Protein AF-A0A1N7FBU9-F1 (afdb_monomer_lite)

Organism: NCBI:txid308853

Radius of gyration: 29.28 Å; chains: 1; bounding box: 88×28×64 Å

Secondary structure (DSSP, 8-state):
-------------------HHHHHHHHHHHHHHHHHHHHHHHHHHHHHHHHHHHHHHHHHH--SHHHHHHHHHHHHHHHHHHHHHTT-S-----

pLDDT: mean 85.02, std 16.38, range [42.44, 98.0]

Foldseek 3Di:
DDPDDDDPPDPPDPPPPPPVVVVCVVVVVVVVVVVVLVVVLVVLLVQLVVLLVVLVVLCVPDPDPVSPVSSVVSNVVSVVSNCVSVVVDDPPPD

Sequence (94 aa):
MTDSDPEPKTDGGATVGFDQDELYTTVRTAVKDALLDILGTVSLLGFALLFVAVGAQALFTTSSTTGTVLGGGAIALGFVIAATALELLPSVSG

Structure (mmCIF, N/CA/C/O backbone):
data_AF-A0A1N7FBU9-F1
#
_entry.id   AF-A0A1N7FBU9-F1
#
loop_
_atom_site.group_PDB
_atom_site.id
_atom_site.type_symbol
_atom_site.label_atom_id
_atom_site.label_alt_id
_atom_site.label_comp_id
_atom_site.label_asym_id
_atom_site.label_entity_id
_atom_site.label_seq_id
_atom_site.pdbx_PDB_ins_code
_atom_site.Cartn_x
_atom_site.Cartn_y
_atom_site.Cartn_z
_atom_site.occupancy
_atom_site.B_iso_or_equiv
_atom_site.auth_seq_id
_atom_site.auth_comp_id
_atom_site.auth_asym_id
_atom_site.auth_atom_id
_atom_site.pdbx_PDB_model_num
ATOM 1 N N . MET A 1 1 ? -67.051 0.574 44.159 1.00 42.47 1 MET A N 1
ATOM 2 C CA . MET A 1 1 ? -66.110 -0.063 43.222 1.00 42.47 1 MET A CA 1
ATOM 3 C C . MET A 1 1 ? -64.988 0.924 42.987 1.00 42.47 1 MET A C 1
ATOM 5 O O . MET A 1 1 ? -65.260 2.019 42.519 1.00 42.47 1 MET A O 1
ATOM 9 N N . THR A 1 2 ? -63.790 0.590 43.447 1.00 47.88 2 THR A N 1
ATOM 10 C CA . THR A 1 2 ? -62.567 1.382 43.292 1.00 47.88 2 THR A CA 1
ATOM 11 C C . THR A 1 2 ? -61.836 0.823 42.078 1.00 47.88 2 THR A C 1
ATOM 13 O O . THR A 1 2 ? -61.314 -0.286 42.155 1.00 47.88 2 THR A O 1
ATOM 16 N N . ASP A 1 3 ? -61.852 1.545 40.959 1.00 52.00 3 ASP A N 1
ATOM 17 C CA . ASP A 1 3 ? -60.971 1.259 39.827 1.00 52.00 3 ASP A CA 1
ATOM 18 C C . ASP A 1 3 ? -59.585 1.808 40.171 1.00 52.00 3 ASP A C 1
ATOM 20 O O . ASP A 1 3 ? -59.352 3.016 40.191 1.00 52.00 3 ASP A O 1
ATOM 24 N N . SER A 1 4 ? -58.683 0.905 40.549 1.00 58.59 4 SER A N 1
ATOM 25 C CA . SER A 1 4 ? -57.258 1.193 40.669 1.00 58.59 4 SER A CA 1
ATOM 26 C C . SER A 1 4 ? -56.637 1.047 39.285 1.00 58.59 4 SER A C 1
ATOM 28 O O . SER A 1 4 ? -56.347 -0.067 38.852 1.00 58.59 4 SER A O 1
ATOM 30 N N . ASP A 1 5 ? -56.455 2.169 38.591 1.00 64.25 5 ASP A N 1
ATOM 31 C CA . ASP A 1 5 ? -55.588 2.231 37.415 1.00 64.25 5 ASP A CA 1
ATOM 32 C C . ASP A 1 5 ? -54.167 1.784 37.817 1.00 64.25 5 ASP A C 1
ATOM 34 O O . ASP A 1 5 ? -53.650 2.253 38.840 1.00 64.25 5 ASP A O 1
ATOM 38 N N . PRO A 1 6 ? -53.517 0.868 37.078 1.00 61.25 6 PRO A N 1
ATOM 39 C CA . PRO A 1 6 ? -52.142 0.499 37.366 1.00 61.25 6 PRO A CA 1
ATOM 40 C C . PRO A 1 6 ? -51.225 1.679 37.032 1.00 61.25 6 PRO A C 1
ATOM 42 O O . PRO A 1 6 ? -51.045 2.032 35.866 1.00 61.25 6 PRO A O 1
ATOM 45 N N . GLU A 1 7 ? -50.626 2.281 38.063 1.00 64.25 7 GLU A N 1
ATOM 46 C CA . GLU A 1 7 ? -49.575 3.284 37.899 1.00 64.25 7 GLU A CA 1
ATOM 47 C C . GLU A 1 7 ? -48.468 2.741 36.974 1.00 64.25 7 GLU A C 1
ATOM 49 O O . GLU A 1 7 ? -48.027 1.593 37.139 1.00 64.25 7 GLU A O 1
ATOM 54 N N . PRO A 1 8 ? -47.991 3.532 35.996 1.00 59.50 8 PRO A N 1
ATOM 55 C CA . PRO A 1 8 ? -46.893 3.115 35.145 1.00 59.50 8 PRO A CA 1
ATOM 56 C C . PRO A 1 8 ? -45.652 2.954 36.024 1.00 59.50 8 PRO A C 1
ATOM 58 O O . PRO A 1 8 ? -45.138 3.924 36.580 1.00 59.50 8 PRO A O 1
ATOM 61 N N . LYS A 1 9 ? -45.167 1.715 36.160 1.00 60.25 9 LYS A N 1
ATOM 62 C CA . LYS A 1 9 ? -43.868 1.430 36.776 1.00 60.25 9 LYS A CA 1
ATOM 63 C C . LYS A 1 9 ? -42.792 2.145 35.968 1.00 60.25 9 LYS A C 1
ATOM 65 O O . LYS A 1 9 ? -42.403 1.678 34.901 1.00 60.25 9 LYS A O 1
ATOM 70 N N . THR A 1 10 ? -42.323 3.271 36.482 1.00 63.44 10 THR A N 1
ATOM 71 C CA . THR A 1 10 ? -41.051 3.849 36.072 1.00 63.44 10 THR A CA 1
ATOM 72 C C . THR A 1 10 ? -39.956 2.927 36.609 1.00 63.44 10 THR A C 1
ATOM 74 O O . THR A 1 10 ? -39.970 2.525 37.773 1.00 63.44 10 THR A O 1
ATOM 77 N N . ASP A 1 11 ? -39.049 2.503 35.736 1.00 64.19 11 ASP A N 1
ATOM 78 C CA . ASP A 1 11 ? -38.015 1.480 35.940 1.00 64.19 11 ASP A CA 1
ATOM 79 C C . ASP A 1 11 ? -36.844 1.951 36.815 1.00 64.19 11 ASP A C 1
ATOM 81 O O . ASP A 1 11 ? -35.702 1.539 36.633 1.00 64.19 11 ASP A O 1
ATOM 85 N N . GLY A 1 12 ? -37.139 2.782 37.816 1.00 51.66 12 GLY A N 1
ATOM 86 C CA . GLY A 1 12 ? -36.200 3.090 38.880 1.00 51.66 12 GLY A CA 1
ATOM 87 C C . GLY A 1 12 ? -34.907 3.711 38.371 1.00 51.66 12 GLY A C 1
ATOM 88 O O . GLY A 1 12 ? -33.846 3.166 38.629 1.00 51.66 12 GLY A O 1
ATOM 89 N N . GLY A 1 13 ? -34.998 4.865 37.706 1.00 49.34 13 GLY A N 1
ATOM 90 C CA . GLY A 1 13 ? -34.033 5.957 37.864 1.00 49.34 13 GLY A CA 1
ATOM 91 C C . GLY A 1 13 ? -32.547 5.588 37.890 1.00 49.34 13 GLY A C 1
ATOM 92 O O . GLY A 1 13 ? -31.797 6.196 38.651 1.00 49.34 13 GLY A O 1
ATOM 93 N N . ALA A 1 14 ? -32.092 4.656 37.053 1.00 52.41 14 ALA A N 1
ATOM 94 C CA . ALA A 1 14 ? -30.709 4.676 36.625 1.00 52.41 14 ALA A CA 1
ATOM 95 C C . ALA A 1 14 ? -30.614 5.874 35.686 1.00 52.41 14 ALA A C 1
ATOM 97 O O . ALA A 1 14 ? -31.025 5.815 34.527 1.00 52.41 14 ALA A O 1
ATOM 98 N N . THR A 1 15 ? -30.124 7.003 36.195 1.00 52.84 15 THR A N 1
ATOM 99 C CA . THR A 1 15 ? -29.551 8.005 35.306 1.00 52.84 15 THR A CA 1
ATOM 100 C C . THR A 1 15 ? -28.604 7.231 34.403 1.00 52.84 15 THR A C 1
ATOM 102 O O . THR A 1 15 ? -27.635 6.660 34.905 1.00 52.84 15 THR A O 1
ATOM 105 N N . VAL A 1 16 ? -28.891 7.160 33.103 1.00 60.31 16 VAL A N 1
ATOM 106 C CA . VAL A 1 16 ? -27.925 6.717 32.094 1.00 60.31 16 VAL A CA 1
ATOM 107 C C . VAL A 1 16 ? -26.859 7.816 32.030 1.00 60.31 16 VAL A C 1
ATOM 109 O O . VAL A 1 16 ? -26.749 8.572 31.071 1.00 60.31 16 VAL A O 1
ATOM 112 N N . GLY A 1 17 ? -26.162 8.021 33.145 1.00 58.75 17 GLY A N 1
ATOM 113 C CA . GLY A 1 17 ? -24.974 8.827 33.234 1.00 58.75 17 GLY A CA 1
ATOM 114 C C . GLY A 1 17 ? -23.939 7.989 32.535 1.00 58.75 17 GLY A C 1
ATOM 115 O O . GLY A 1 17 ? -23.444 7.030 33.114 1.00 58.75 17 GLY A O 1
ATOM 116 N N . PHE A 1 18 ? -23.721 8.285 31.258 1.00 64.25 18 PHE A N 1
ATOM 117 C CA . PHE A 1 18 ? -22.617 7.711 30.518 1.00 64.25 18 PHE A CA 1
ATOM 118 C C . PHE A 1 18 ? -21.363 7.840 31.376 1.00 64.25 18 PHE A C 1
ATOM 120 O O . PHE A 1 18 ? -20.973 8.959 31.721 1.00 64.25 18 PHE A O 1
ATOM 127 N N . ASP A 1 19 ? -20.776 6.705 31.744 1.00 80.56 19 ASP A N 1
ATOM 128 C CA . ASP A 1 19 ? -19.485 6.695 32.402 1.00 80.56 19 ASP A CA 1
ATOM 129 C C . ASP A 1 19 ? -18.489 7.308 31.407 1.00 80.56 19 ASP A C 1
ATOM 131 O O . ASP A 1 19 ? -18.203 6.750 30.343 1.00 80.56 19 ASP A O 1
ATOM 135 N N . GLN A 1 20 ? -18.063 8.545 31.677 1.00 81.88 20 GLN A N 1
ATOM 136 C CA . GLN A 1 20 ? -17.205 9.282 30.752 1.00 81.88 20 GLN A CA 1
ATOM 137 C C . GLN A 1 20 ? -15.863 8.580 30.558 1.00 81.88 20 GLN A C 1
ATOM 139 O O . GLN A 1 20 ? -15.281 8.687 29.476 1.00 81.88 20 GLN A O 1
ATOM 144 N N . ASP A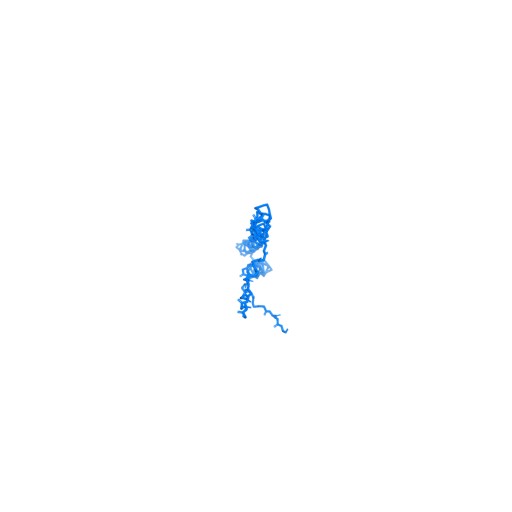 1 21 ? -15.410 7.827 31.560 1.00 84.94 21 ASP A N 1
ATOM 145 C CA . ASP A 1 21 ? -14.173 7.062 31.486 1.00 84.94 21 ASP A CA 1
ATOM 146 C C . ASP A 1 21 ? -14.345 5.858 30.545 1.00 84.94 21 ASP A C 1
ATOM 148 O O . ASP A 1 21 ? -13.455 5.558 29.738 1.00 84.94 21 ASP A O 1
ATOM 152 N N . GLU A 1 22 ? -15.523 5.225 30.557 1.00 87.69 22 GLU A N 1
ATOM 153 C CA . GLU A 1 22 ? -15.894 4.153 29.625 1.00 87.69 22 GLU A CA 1
ATOM 154 C C . GLU A 1 22 ? -16.010 4.670 28.179 1.00 87.69 22 GLU A C 1
ATOM 156 O O . GLU A 1 22 ? -15.446 4.079 27.247 1.00 87.69 22 GLU A O 1
ATOM 161 N N . LEU A 1 23 ? -16.663 5.823 27.977 1.00 88.81 23 LEU A N 1
ATOM 162 C CA . LEU A 1 23 ? -16.772 6.460 26.660 1.00 88.81 23 LEU A CA 1
ATOM 163 C C . LEU A 1 23 ? -15.406 6.878 26.107 1.00 88.81 23 LEU A C 1
ATOM 165 O O . LEU A 1 23 ? -15.097 6.598 24.945 1.00 88.81 23 LEU A O 1
ATOM 169 N N . TYR A 1 24 ? -14.573 7.526 26.924 1.00 90.94 24 TYR A N 1
ATOM 170 C CA . TYR A 1 24 ? -13.230 7.932 26.518 1.00 90.94 24 TYR A CA 1
ATOM 171 C C . TYR A 1 24 ? -12.385 6.722 26.122 1.00 90.94 24 TYR A C 1
ATOM 173 O O . TYR A 1 24 ? -11.729 6.741 25.080 1.00 90.94 24 TYR A O 1
ATOM 181 N N . THR A 1 25 ? -12.438 5.648 26.909 1.00 94.44 25 THR A N 1
ATOM 182 C CA . THR A 1 25 ? -11.694 4.414 26.633 1.00 94.44 25 THR A CA 1
ATOM 183 C C . THR A 1 25 ? -12.144 3.765 25.326 1.00 94.44 25 THR A C 1
ATOM 185 O O . THR A 1 25 ? -11.304 3.361 24.515 1.00 94.44 25 THR A O 1
ATOM 188 N N . THR A 1 26 ? -13.453 3.729 25.077 1.00 95.00 26 THR A N 1
ATOM 189 C CA . THR A 1 26 ? -14.032 3.183 23.843 1.00 95.00 26 THR A CA 1
ATOM 190 C C . THR A 1 26 ? -13.587 3.983 22.622 1.00 95.00 26 THR A C 1
ATOM 192 O O . THR A 1 26 ? -13.017 3.423 21.684 1.00 95.00 26 THR A O 1
ATOM 195 N N . VAL A 1 27 ? -13.760 5.309 22.655 1.00 95.44 27 VAL A N 1
ATOM 196 C CA . VAL A 1 27 ? -13.353 6.197 21.555 1.00 95.44 27 VAL A CA 1
ATOM 197 C C . VAL A 1 27 ? -11.845 6.129 21.338 1.00 95.44 27 VAL A C 1
ATOM 199 O O . VAL A 1 27 ? -11.387 5.996 20.206 1.00 95.44 27 VAL A O 1
ATOM 202 N N . ARG A 1 28 ? -11.049 6.165 22.411 1.00 95.69 28 ARG A N 1
ATOM 203 C CA . ARG A 1 28 ? -9.588 6.075 22.326 1.00 95.69 28 ARG A CA 1
ATOM 204 C C . ARG A 1 28 ? -9.137 4.769 21.684 1.00 95.69 28 ARG A C 1
ATOM 206 O O . ARG A 1 28 ? -8.186 4.788 20.904 1.00 95.69 28 ARG A O 1
ATOM 213 N N . THR A 1 29 ? -9.790 3.660 22.012 1.00 97.25 29 THR A N 1
ATOM 214 C CA . THR A 1 29 ? -9.475 2.347 21.441 1.00 97.25 29 THR A CA 1
ATOM 215 C C . THR A 1 29 ? -9.833 2.304 19.962 1.00 97.25 29 THR A C 1
ATOM 217 O O . THR A 1 29 ? -8.969 1.968 19.159 1.00 97.25 29 THR A O 1
ATOM 220 N N . ALA A 1 30 ? -11.037 2.748 19.592 1.00 97.00 30 ALA A N 1
ATOM 221 C CA . ALA A 1 30 ? -11.470 2.810 18.197 1.00 97.00 30 ALA A CA 1
ATOM 222 C C . ALA A 1 30 ? -10.560 3.709 17.341 1.00 97.00 30 ALA A C 1
ATOM 224 O O . ALA A 1 30 ? -10.149 3.330 16.249 1.00 97.00 30 ALA A O 1
ATOM 225 N N . VAL A 1 31 ? -10.175 4.881 17.856 1.00 97.88 31 VAL A N 1
ATOM 226 C CA . VAL A 1 31 ? -9.243 5.784 17.162 1.00 97.88 31 VAL A CA 1
ATOM 227 C C . VAL A 1 31 ? -7.858 5.157 17.037 1.00 97.88 31 VAL A C 1
ATOM 229 O O . VAL A 1 31 ? -7.225 5.275 15.993 1.00 97.88 31 VAL A O 1
ATOM 232 N N . LYS A 1 32 ? -7.360 4.495 18.087 1.00 97.69 32 LYS A N 1
ATOM 233 C CA . LYS A 1 32 ? -6.059 3.818 18.032 1.00 97.69 32 LYS A CA 1
ATOM 234 C C . LYS A 1 32 ? -6.064 2.701 16.989 1.00 97.69 32 LYS A C 1
ATOM 236 O O . LYS A 1 32 ? -5.079 2.571 16.273 1.00 97.69 32 LYS A O 1
ATOM 241 N N . ASP A 1 33 ? -7.147 1.941 16.905 1.00 97.00 33 ASP A N 1
ATOM 242 C CA . ASP A 1 33 ? -7.321 0.876 15.919 1.00 97.00 33 ASP A CA 1
ATOM 243 C C . ASP A 1 33 ? -7.328 1.436 14.489 1.00 97.00 33 ASP A C 1
ATOM 245 O O . ASP A 1 33 ? -6.496 1.053 13.669 1.00 97.00 33 ASP A O 1
ATOM 249 N N . ALA A 1 34 ? -8.132 2.474 14.238 1.00 96.69 34 ALA A N 1
ATOM 250 C CA . ALA A 1 34 ? -8.167 3.165 12.949 1.00 96.69 34 ALA A CA 1
ATOM 251 C C . ALA A 1 34 ? -6.805 3.765 12.548 1.00 96.69 34 ALA A C 1
ATOM 253 O O . ALA A 1 34 ? -6.412 3.724 11.384 1.00 96.69 34 ALA A O 1
ATOM 254 N N . LEU A 1 35 ? -6.050 4.320 13.502 1.00 98.00 35 LEU A N 1
ATOM 255 C CA . LEU A 1 35 ? -4.708 4.843 13.229 1.00 98.00 35 LEU A CA 1
ATOM 256 C C . LEU A 1 35 ? -3.707 3.737 12.880 1.00 98.00 35 LEU A C 1
ATOM 258 O O . LEU A 1 35 ? -2.827 3.972 12.055 1.00 98.00 35 LEU A O 1
ATOM 262 N N . LEU A 1 36 ? -3.807 2.560 13.505 1.00 97.06 36 LEU A N 1
ATOM 263 C CA . LEU A 1 36 ? -2.947 1.420 13.182 1.00 97.06 36 LEU A CA 1
ATOM 264 C C . LEU A 1 36 ? -3.254 0.867 11.790 1.00 97.06 36 LEU A C 1
ATOM 266 O O . LEU A 1 36 ? -2.319 0.551 11.056 1.00 97.06 36 LEU A O 1
ATOM 270 N N . ASP A 1 37 ? -4.530 0.824 11.418 1.00 95.31 37 ASP A N 1
ATOM 271 C CA . ASP A 1 37 ? -4.972 0.427 10.084 1.00 95.31 37 ASP A CA 1
ATOM 272 C C . ASP A 1 37 ? -4.422 1.373 8.999 1.00 95.31 37 ASP A C 1
ATOM 274 O O . ASP A 1 37 ? -3.693 0.956 8.094 1.00 95.31 37 ASP A O 1
ATOM 278 N N . ILE A 1 38 ? -4.618 2.686 9.173 1.00 96.38 38 ILE A N 1
ATOM 279 C CA . ILE A 1 38 ? -4.055 3.713 8.280 1.00 96.38 38 ILE A CA 1
ATOM 280 C C . ILE A 1 38 ? -2.528 3.608 8.215 1.00 96.38 38 ILE A C 1
ATOM 282 O O . ILE A 1 38 ? -1.942 3.722 7.136 1.00 96.38 38 ILE A O 1
ATOM 286 N N . LEU A 1 39 ? -1.862 3.401 9.354 1.00 97.31 39 LEU A N 1
ATOM 287 C CA . LEU A 1 39 ? -0.408 3.279 9.399 1.00 97.31 39 LEU A CA 1
ATOM 288 C C . LEU A 1 39 ? 0.076 2.059 8.611 1.00 97.31 39 LEU A C 1
ATOM 290 O O . LEU A 1 39 ? 1.089 2.160 7.916 1.00 97.31 39 LEU A O 1
ATOM 294 N N . GLY A 1 40 ? -0.638 0.935 8.688 1.00 94.44 40 GLY A N 1
ATOM 295 C CA . GLY A 1 40 ? -0.369 -0.252 7.882 1.00 94.44 40 GLY A CA 1
ATOM 296 C C . GLY A 1 40 ? -0.456 0.062 6.391 1.00 94.44 40 GLY A C 1
AT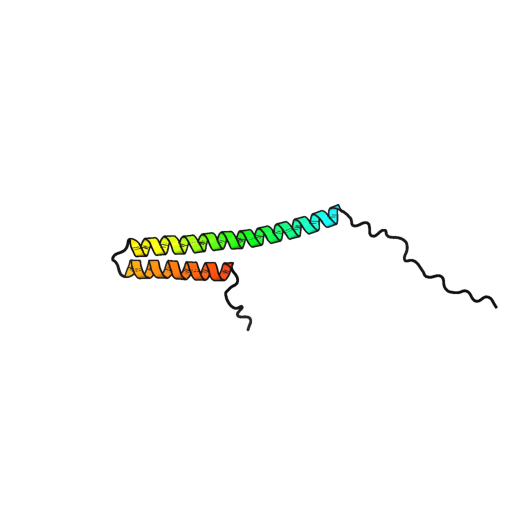OM 297 O O . GLY A 1 40 ? 0.502 -0.173 5.653 1.00 94.44 40 GLY A O 1
ATOM 298 N N . THR A 1 41 ? -1.546 0.702 5.977 1.00 95.19 41 THR A N 1
ATOM 299 C CA . THR A 1 41 ? -1.787 1.106 4.586 1.00 95.19 41 THR A CA 1
ATOM 300 C C . THR A 1 41 ? -0.731 2.079 4.060 1.00 95.19 41 THR A C 1
ATOM 302 O O . THR A 1 41 ? -0.154 1.856 2.994 1.00 95.19 41 THR A O 1
ATOM 305 N N . VAL A 1 42 ? -0.404 3.133 4.813 1.00 96.88 42 VAL A N 1
ATOM 306 C CA . VAL A 1 42 ? 0.626 4.115 4.427 1.00 96.88 42 VAL A CA 1
ATOM 307 C C . VAL A 1 42 ? 2.007 3.465 4.356 1.00 96.88 42 VAL A C 1
ATOM 309 O O . VAL A 1 42 ? 2.768 3.740 3.428 1.00 96.88 42 VAL A O 1
ATOM 312 N N . SER A 1 43 ? 2.330 2.579 5.301 1.00 97.31 43 SER A N 1
ATOM 313 C CA . SER A 1 43 ? 3.604 1.852 5.300 1.00 97.31 43 SER A CA 1
ATOM 314 C C . SER A 1 43 ? 3.719 0.947 4.073 1.00 97.31 43 SER A C 1
ATOM 316 O O . SER A 1 43 ? 4.739 0.966 3.382 1.00 97.31 43 SER A O 1
ATOM 318 N N . LEU A 1 44 ? 2.656 0.204 3.757 1.00 95.12 44 LEU A N 1
ATOM 319 C CA . LEU A 1 44 ? 2.583 -0.669 2.587 1.00 95.12 44 LEU A CA 1
ATOM 320 C C . LEU A 1 44 ? 2.701 0.130 1.280 1.00 95.12 44 LEU A C 1
ATOM 322 O O . LEU A 1 44 ? 3.442 -0.263 0.378 1.00 95.12 44 LEU A O 1
ATOM 326 N N . LEU A 1 45 ? 2.054 1.295 1.202 1.00 96.88 45 LEU A N 1
ATOM 327 C CA . LEU A 1 45 ? 2.180 2.212 0.070 1.00 96.88 45 LEU A CA 1
ATOM 328 C C . LEU A 1 45 ? 3.607 2.770 -0.064 1.00 96.88 45 LEU A C 1
ATOM 330 O O . LEU A 1 45 ? 4.125 2.889 -1.173 1.00 96.88 45 LEU A O 1
ATOM 334 N N . GLY A 1 46 ? 4.279 3.057 1.052 1.00 97.50 46 GLY A N 1
ATOM 335 C CA . GLY A 1 46 ? 5.695 3.424 1.061 1.00 97.50 46 GLY A CA 1
ATOM 336 C C . GLY A 1 46 ? 6.581 2.338 0.443 1.00 97.50 46 GLY A C 1
ATOM 337 O O . GLY A 1 46 ? 7.425 2.636 -0.405 1.00 97.50 46 GLY A O 1
ATOM 338 N N . PHE A 1 47 ? 6.348 1.069 0.793 1.00 97.00 47 PHE A N 1
ATOM 339 C CA . PHE A 1 47 ? 7.048 -0.059 0.170 1.00 97.00 47 PHE A CA 1
ATOM 340 C C . PHE A 1 47 ? 6.722 -0.201 -1.319 1.00 97.00 47 PHE A C 1
ATOM 342 O O . PHE A 1 47 ? 7.637 -0.406 -2.117 1.00 97.00 47 PHE A O 1
ATOM 349 N N . ALA A 1 48 ? 5.457 -0.043 -1.716 1.00 97.38 48 ALA A N 1
ATOM 350 C CA . ALA A 1 48 ? 5.062 -0.041 -3.123 1.00 97.38 48 ALA A CA 1
ATOM 351 C C . ALA A 1 48 ? 5.841 1.005 -3.932 1.00 97.38 48 ALA A C 1
ATOM 353 O O . ALA A 1 48 ? 6.427 0.688 -4.969 1.00 97.38 48 ALA A O 1
ATOM 354 N N . LEU A 1 49 ? 5.904 2.241 -3.429 1.00 97.12 49 LEU A N 1
ATOM 355 C CA . LEU A 1 49 ? 6.647 3.328 -4.062 1.00 97.12 49 LEU A CA 1
ATOM 356 C C . LEU A 1 49 ? 8.147 3.035 -4.136 1.00 97.12 49 LEU A C 1
ATOM 358 O O . LEU A 1 49 ? 8.770 3.337 -5.152 1.00 97.12 49 LEU A O 1
ATOM 362 N N . LEU A 1 50 ? 8.723 2.410 -3.106 1.00 97.75 50 LEU A N 1
ATOM 363 C CA . LEU A 1 50 ? 10.126 1.999 -3.113 1.00 97.75 50 LEU A CA 1
ATOM 364 C C . LEU A 1 50 ? 10.408 0.978 -4.224 1.00 97.75 50 LEU A C 1
ATOM 366 O O . LEU A 1 50 ? 11.377 1.137 -4.965 1.00 97.75 50 LEU A O 1
ATOM 370 N N . PHE A 1 51 ? 9.541 -0.021 -4.398 1.00 97.06 51 PHE A N 1
ATOM 371 C CA . PHE A 1 51 ? 9.649 -0.992 -5.490 1.00 97.06 51 PHE A CA 1
ATOM 372 C C . PHE A 1 51 ? 9.562 -0.332 -6.870 1.00 97.06 51 PHE A C 1
ATOM 374 O O . PHE A 1 51 ? 10.383 -0.624 -7.743 1.00 97.06 51 PHE A O 1
ATOM 381 N N . VAL A 1 52 ? 8.620 0.598 -7.055 1.00 97.25 52 VAL A N 1
ATOM 382 C CA . VAL A 1 52 ? 8.486 1.355 -8.309 1.00 97.25 52 VAL A CA 1
ATOM 383 C C . VAL A 1 52 ? 9.724 2.213 -8.569 1.00 97.25 52 VAL A C 1
ATOM 385 O O . VAL A 1 52 ? 10.244 2.198 -9.682 1.00 97.25 52 VAL A O 1
ATOM 388 N N . ALA A 1 53 ? 10.232 2.926 -7.562 1.00 97.00 53 ALA A N 1
ATOM 389 C CA . ALA A 1 53 ? 11.396 3.796 -7.701 1.00 97.00 53 ALA A CA 1
ATOM 390 C C . ALA A 1 53 ? 12.668 3.007 -8.048 1.00 97.00 53 ALA A C 1
ATOM 392 O O . ALA A 1 53 ? 13.372 3.358 -8.996 1.00 97.00 53 ALA A O 1
ATOM 393 N N . VAL A 1 54 ? 12.935 1.913 -7.328 1.00 96.19 54 VAL A N 1
ATOM 394 C CA . VAL A 1 54 ? 14.089 1.037 -7.586 1.00 96.19 54 VAL A CA 1
ATOM 395 C C . VAL A 1 54 ? 13.963 0.367 -8.953 1.00 96.19 54 VAL A C 1
ATOM 397 O O . VAL A 1 54 ? 14.932 0.320 -9.710 1.00 96.19 54 VAL A O 1
ATOM 400 N N . GLY A 1 55 ? 12.767 -0.109 -9.308 1.00 94.00 55 GLY A N 1
ATOM 401 C CA . GLY A 1 55 ? 12.513 -0.709 -10.612 1.00 94.00 55 GLY A CA 1
ATOM 402 C C . GLY A 1 55 ? 12.709 0.284 -11.759 1.00 94.00 55 GLY A C 1
ATOM 403 O O . GLY A 1 55 ? 13.403 -0.026 -12.726 1.00 94.00 55 GLY A O 1
ATOM 404 N N . ALA A 1 56 ? 12.187 1.506 -11.627 1.00 95.69 56 ALA A N 1
ATOM 405 C CA . ALA A 1 56 ? 12.390 2.573 -12.603 1.00 95.69 56 ALA A CA 1
ATOM 406 C C . ALA A 1 56 ? 13.877 2.927 -12.743 1.00 95.69 56 ALA A C 1
ATOM 408 O O . ALA A 1 56 ? 14.392 2.988 -13.858 1.00 95.69 56 ALA A O 1
ATOM 409 N N . GLN A 1 57 ? 14.596 3.086 -11.628 1.00 95.12 57 GLN A N 1
ATOM 410 C CA . GLN A 1 57 ? 16.039 3.328 -11.650 1.00 95.12 57 GLN A CA 1
ATOM 411 C C . GLN A 1 57 ? 16.789 2.202 -12.378 1.00 95.12 57 GLN A C 1
ATOM 413 O O . GLN A 1 57 ? 17.658 2.479 -13.208 1.00 95.12 57 GLN A O 1
ATOM 418 N N . ALA A 1 58 ? 16.449 0.938 -12.111 1.00 93.00 58 ALA A N 1
ATOM 419 C CA . ALA A 1 58 ? 17.052 -0.208 -12.785 1.00 93.00 58 ALA A CA 1
ATOM 420 C C . ALA A 1 58 ? 16.815 -0.164 -14.303 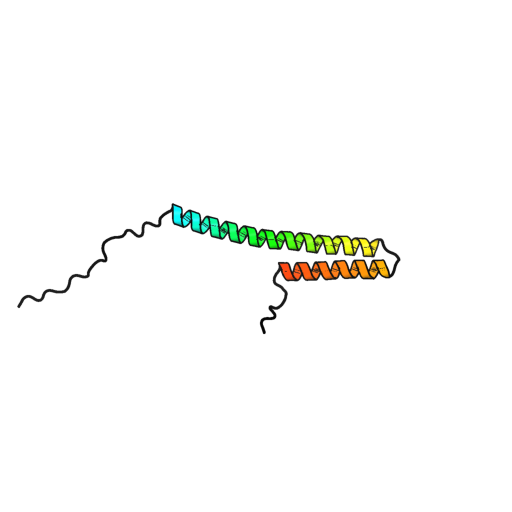1.00 93.00 58 ALA A C 1
ATOM 422 O O . ALA A 1 58 ? 17.743 -0.420 -15.068 1.00 93.00 58 ALA A O 1
ATOM 423 N N . LEU A 1 59 ? 15.618 0.233 -14.748 1.00 93.12 59 LEU A N 1
ATOM 424 C CA . LEU A 1 59 ? 15.311 0.389 -16.173 1.00 93.12 59 LEU A CA 1
ATOM 425 C C . LEU A 1 59 ? 16.135 1.493 -16.843 1.00 93.12 59 LEU A C 1
ATOM 427 O O . LEU A 1 59 ? 16.593 1.302 -17.964 1.00 93.12 59 LEU A O 1
ATOM 431 N N . PHE A 1 60 ? 16.351 2.624 -16.169 1.00 94.38 60 PHE A N 1
ATOM 432 C CA . PHE A 1 60 ? 17.125 3.737 -16.733 1.00 94.38 60 PHE A CA 1
ATOM 433 C C . PHE A 1 60 ? 18.640 3.518 -16.711 1.00 94.38 60 PHE A C 1
ATOM 435 O O . PHE A 1 60 ? 19.362 4.162 -17.468 1.00 94.38 60 PHE A O 1
ATOM 442 N N . THR A 1 61 ? 19.134 2.637 -15.842 1.00 93.38 61 THR A N 1
ATOM 443 C CA . THR A 1 61 ? 20.576 2.404 -15.663 1.00 93.38 61 THR A CA 1
ATOM 444 C C . THR A 1 61 ? 21.080 1.149 -16.369 1.00 93.38 61 THR A C 1
ATOM 446 O O . THR A 1 61 ? 22.284 1.013 -16.584 1.00 93.38 61 THR A O 1
ATOM 449 N N . THR A 1 62 ? 20.195 0.224 -16.744 1.00 87.75 62 THR A N 1
ATOM 450 C CA . THR A 1 62 ? 20.589 -1.047 -17.355 1.00 87.75 62 THR A CA 1
ATOM 451 C C . THR A 1 62 ? 20.625 -0.991 -18.882 1.00 87.75 62 THR A C 1
ATOM 453 O O . THR A 1 62 ? 19.786 -0.373 -19.527 1.00 87.75 62 THR A O 1
ATOM 456 N N . SER A 1 63 ? 21.581 -1.705 -19.478 1.00 85.50 63 SER A N 1
ATOM 457 C CA . SER A 1 63 ? 21.629 -1.997 -20.924 1.00 85.50 63 SER A CA 1
ATOM 458 C C . SER A 1 63 ? 21.363 -3.478 -21.218 1.00 85.50 63 SER A C 1
ATOM 460 O O . SER A 1 63 ? 21.506 -3.932 -22.349 1.00 85.50 63 SER A O 1
ATOM 462 N N . SER A 1 64 ? 21.030 -4.252 -20.180 1.00 92.38 64 SER A N 1
ATOM 463 C CA . SER A 1 64 ? 20.900 -5.707 -20.236 1.00 92.38 64 SER A CA 1
ATOM 464 C C . SER A 1 64 ? 19.439 -6.139 -20.158 1.00 92.38 64 SER A C 1
ATOM 466 O O . SER A 1 64 ? 18.670 -5.600 -19.363 1.00 92.38 64 SER A O 1
ATOM 468 N N . THR A 1 65 ? 19.078 -7.181 -20.908 1.00 92.31 65 THR A N 1
ATOM 469 C CA . THR A 1 65 ? 17.729 -7.767 -20.880 1.00 92.31 65 THR A CA 1
ATOM 470 C C . THR A 1 65 ? 17.331 -8.223 -19.476 1.00 92.31 65 THR A C 1
ATOM 472 O O . THR A 1 65 ? 16.201 -7.998 -19.052 1.00 92.31 65 THR A O 1
ATOM 475 N N . THR A 1 66 ? 18.265 -8.805 -18.717 1.00 91.12 66 THR A N 1
ATOM 476 C CA . THR A 1 66 ? 18.024 -9.233 -17.331 1.00 91.12 66 THR A CA 1
ATOM 477 C C . THR A 1 66 ? 17.654 -8.058 -16.431 1.00 91.12 66 THR A C 1
ATOM 479 O O . THR A 1 66 ? 16.691 -8.148 -15.673 1.00 91.12 66 THR A O 1
ATOM 482 N N . GLY A 1 67 ? 18.371 -6.935 -16.537 1.00 89.75 67 GLY A N 1
ATOM 483 C CA . GLY A 1 67 ? 18.048 -5.729 -15.774 1.00 89.75 67 GLY A CA 1
ATOM 484 C C . GLY A 1 67 ? 16.683 -5.154 -16.146 1.00 89.75 67 GLY A C 1
ATOM 485 O O . GLY A 1 67 ? 15.946 -4.725 -15.263 1.00 89.75 67 GLY A O 1
ATOM 486 N N . THR A 1 68 ? 16.305 -5.214 -17.427 1.00 93.06 68 THR A N 1
ATOM 487 C CA . THR A 1 68 ? 14.975 -4.787 -17.882 1.00 93.06 68 THR A CA 1
ATOM 488 C C . THR A 1 68 ? 13.862 -5.639 -17.271 1.00 93.06 68 THR A C 1
ATOM 490 O O . THR A 1 68 ? 12.881 -5.096 -16.768 1.00 93.06 68 THR A O 1
ATOM 493 N N . VAL A 1 69 ? 14.016 -6.966 -17.267 1.00 95.94 69 VAL A N 1
ATOM 494 C CA . VAL A 1 69 ? 13.022 -7.886 -16.687 1.00 95.94 69 VAL A CA 1
ATOM 495 C C . VAL A 1 69 ? 12.886 -7.670 -15.181 1.00 95.94 69 VAL A C 1
ATOM 497 O O . VAL A 1 69 ? 11.768 -7.572 -14.679 1.00 95.94 69 VAL A O 1
ATOM 500 N N . LEU A 1 70 ? 14.003 -7.548 -14.459 1.00 93.19 70 LEU A N 1
ATOM 501 C CA . LEU A 1 70 ? 13.983 -7.307 -13.015 1.00 93.19 70 LEU A CA 1
ATOM 502 C C . LEU A 1 70 ? 13.383 -5.939 -12.669 1.00 93.19 70 LEU A C 1
ATOM 504 O O . LEU A 1 70 ? 12.562 -5.852 -11.758 1.00 93.19 70 LEU A O 1
ATOM 508 N N . GLY A 1 71 ? 13.738 -4.887 -13.412 1.00 93.81 71 GLY A N 1
ATOM 509 C CA . GLY A 1 71 ? 13.181 -3.547 -13.221 1.00 93.81 71 GLY A CA 1
ATOM 510 C C . GLY A 1 71 ? 11.676 -3.501 -13.488 1.00 93.81 71 GLY A C 1
ATOM 511 O O . GLY A 1 71 ? 10.916 -3.002 -12.660 1.00 93.81 71 GLY A O 1
ATOM 512 N N . GLY A 1 72 ? 11.227 -4.098 -14.596 1.00 94.88 72 GLY A N 1
ATOM 513 C CA . GLY A 1 72 ? 9.803 -4.225 -14.913 1.00 94.88 72 GLY A CA 1
ATOM 514 C C . GLY A 1 72 ? 9.039 -5.054 -13.876 1.00 94.88 72 GLY A C 1
ATOM 515 O O . GLY A 1 72 ? 7.955 -4.657 -13.451 1.00 94.88 72 GLY A O 1
ATOM 516 N N . GLY A 1 73 ? 9.626 -6.160 -13.410 1.00 96.00 73 GLY A N 1
ATOM 517 C CA . GLY A 1 73 ? 9.058 -6.996 -12.352 1.00 96.00 73 GLY A CA 1
ATOM 518 C C . GLY A 1 73 ? 8.919 -6.258 -11.020 1.00 96.00 73 GLY A C 1
ATOM 519 O O . GLY A 1 73 ? 7.876 -6.352 -10.378 1.00 96.00 73 GLY A O 1
ATOM 520 N N . ALA A 1 74 ? 9.924 -5.470 -10.630 1.00 95.62 74 ALA A N 1
ATOM 521 C CA . ALA A 1 74 ? 9.867 -4.642 -9.428 1.00 95.62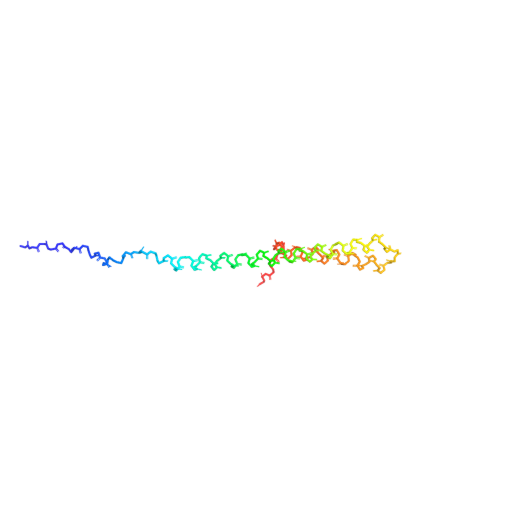 74 ALA A CA 1
ATOM 522 C C . ALA A 1 74 ? 8.756 -3.582 -9.512 1.00 95.62 74 ALA A C 1
ATOM 524 O O . ALA A 1 74 ? 8.001 -3.417 -8.557 1.00 95.62 74 ALA A O 1
ATOM 525 N N . ILE A 1 75 ? 8.594 -2.922 -10.665 1.00 97.06 75 ILE A N 1
ATOM 526 C CA . ILE A 1 75 ? 7.499 -1.964 -10.890 1.00 97.06 75 ILE A CA 1
ATOM 527 C C . ILE A 1 75 ? 6.137 -2.659 -10.787 1.00 97.06 75 ILE A C 1
ATOM 529 O O . ILE A 1 75 ? 5.253 -2.172 -10.085 1.00 97.06 75 ILE A O 1
ATOM 533 N N . ALA A 1 76 ? 5.970 -3.804 -11.455 1.00 97.00 76 ALA A N 1
ATOM 534 C CA . ALA A 1 76 ? 4.727 -4.569 -11.413 1.00 97.00 76 ALA A CA 1
ATOM 535 C C . ALA A 1 76 ? 4.373 -4.991 -9.979 1.00 97.00 76 ALA A C 1
ATOM 537 O O . ALA A 1 76 ? 3.236 -4.809 -9.547 1.00 97.00 76 ALA A O 1
ATOM 538 N N . LEU A 1 77 ? 5.354 -5.483 -9.217 1.00 96.06 77 LEU A N 1
ATOM 539 C CA . LEU A 1 77 ? 5.176 -5.828 -7.810 1.00 96.06 77 LEU A CA 1
ATOM 540 C C . LEU A 1 77 ? 4.779 -4.607 -6.972 1.00 96.06 77 LEU A C 1
ATOM 542 O O . LEU A 1 77 ? 3.847 -4.698 -6.180 1.00 96.06 77 LEU A O 1
ATOM 546 N N . GLY A 1 78 ? 5.421 -3.456 -7.182 1.00 96.00 78 GLY A N 1
ATOM 547 C CA . GLY A 1 78 ? 5.043 -2.208 -6.521 1.00 96.00 78 GLY A CA 1
ATOM 548 C C . GLY A 1 78 ? 3.578 -1.832 -6.771 1.00 96.00 78 GLY A C 1
ATOM 549 O O . GLY A 1 78 ? 2.859 -1.511 -5.828 1.00 96.00 7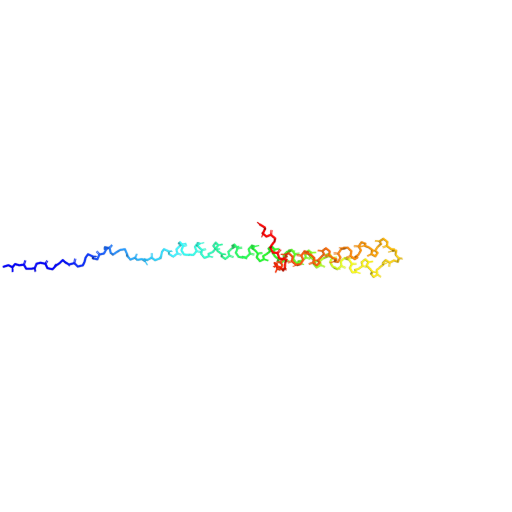8 GLY A O 1
ATOM 550 N N . PHE A 1 79 ? 3.090 -1.959 -8.008 1.00 96.88 79 PHE A N 1
ATOM 551 C CA . PHE A 1 79 ? 1.676 -1.718 -8.318 1.00 96.88 79 PHE A CA 1
ATOM 552 C C . PHE A 1 79 ? 0.727 -2.727 -7.670 1.00 96.88 79 PHE A C 1
ATOM 554 O O . PHE A 1 79 ? -0.335 -2.329 -7.198 1.00 96.88 79 PHE A O 1
ATOM 561 N N . VAL A 1 80 ? 1.100 -4.008 -7.602 1.00 95.62 80 VAL A N 1
ATOM 562 C CA . VAL A 1 80 ? 0.306 -5.019 -6.885 1.00 95.62 80 VAL A CA 1
ATOM 563 C C . VAL A 1 80 ? 0.218 -4.671 -5.401 1.00 95.62 80 VAL A C 1
ATOM 565 O O . VAL A 1 80 ? -0.876 -4.670 -4.845 1.00 95.62 80 VAL A O 1
ATOM 568 N N . ILE A 1 81 ? 1.338 -4.302 -4.774 1.00 94.62 81 ILE A N 1
ATOM 569 C CA . ILE A 1 81 ? 1.370 -3.887 -3.367 1.00 94.62 81 ILE A CA 1
ATOM 570 C C . ILE A 1 81 ? 0.488 -2.647 -3.154 1.00 94.62 81 ILE A C 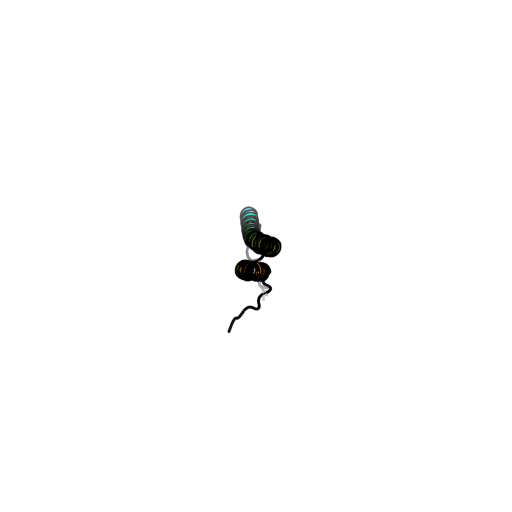1
ATOM 572 O O . ILE A 1 81 ? -0.330 -2.626 -2.237 1.00 94.62 81 ILE A O 1
ATOM 576 N N . ALA A 1 82 ? 0.573 -1.638 -4.024 1.00 93.81 82 ALA A N 1
ATOM 577 C CA . ALA A 1 82 ? -0.293 -0.461 -3.941 1.00 93.81 82 ALA A CA 1
ATOM 578 C C . ALA A 1 82 ? -1.781 -0.822 -4.087 1.00 93.81 82 ALA A C 1
ATOM 580 O O . ALA A 1 82 ? -2.610 -0.322 -3.332 1.00 93.81 82 ALA A O 1
ATOM 581 N N . ALA A 1 83 ? -2.122 -1.720 -5.014 1.00 93.38 83 ALA A N 1
ATOM 582 C CA . ALA A 1 83 ? -3.492 -2.188 -5.197 1.00 93.38 83 ALA A CA 1
ATOM 583 C C . ALA A 1 83 ? -4.010 -2.955 -3.972 1.00 93.38 83 ALA A C 1
ATOM 585 O O . ALA A 1 83 ? -5.170 -2.787 -3.612 1.00 93.38 83 ALA A O 1
ATOM 586 N N . THR A 1 84 ? -3.160 -3.747 -3.304 1.00 92.06 84 THR A N 1
ATOM 587 C CA . THR A 1 84 ? -3.521 -4.396 -2.032 1.00 92.06 84 THR A CA 1
ATOM 588 C C . THR A 1 84 ? -3.729 -3.383 -0.910 1.00 92.06 84 THR A C 1
ATOM 590 O O . THR A 1 84 ? -4.710 -3.490 -0.187 1.00 92.06 84 THR A O 1
ATOM 593 N N . ALA A 1 85 ? -2.855 -2.377 -0.794 1.00 91.25 85 ALA A N 1
ATOM 594 C CA . ALA A 1 85 ? -2.939 -1.347 0.243 1.00 91.25 85 ALA A CA 1
ATOM 595 C C . ALA A 1 85 ? -4.203 -0.492 0.118 1.00 91.25 85 ALA A C 1
ATOM 597 O O . ALA A 1 85 ? -4.764 -0.056 1.112 1.00 91.25 85 ALA A O 1
ATOM 598 N N . LEU A 1 86 ? -4.636 -0.240 -1.115 1.00 90.50 86 LEU A N 1
ATOM 599 C CA . LEU A 1 86 ? -5.813 0.568 -1.422 1.00 90.50 86 LEU A CA 1
ATOM 600 C C . LEU A 1 86 ? -7.091 -0.272 -1.565 1.00 90.50 86 LEU A C 1
ATOM 602 O O . LEU A 1 86 ? -8.093 0.250 -2.047 1.00 90.50 86 LEU A O 1
ATOM 606 N N . GLU A 1 87 ? -7.037 -1.563 -1.216 1.00 87.12 87 GLU A N 1
ATOM 607 C CA . GLU A 1 87 ? -8.151 -2.516 -1.337 1.00 87.12 87 GLU A CA 1
ATOM 608 C C . GLU A 1 87 ? -8.790 -2.538 -2.741 1.00 87.12 87 GLU A C 1
ATOM 610 O O . GLU A 1 87 ? -9.978 -2.794 -2.918 1.00 87.12 87 GLU A O 1
ATOM 615 N N . LEU A 1 88 ? -7.989 -2.275 -3.779 1.00 87.00 88 LEU A N 1
ATOM 616 C CA . LEU A 1 88 ? -8.448 -2.221 -5.171 1.00 87.00 88 LEU A CA 1
ATOM 617 C C . LEU A 1 88 ? -8.566 -3.608 -5.807 1.00 87.00 88 LEU A C 1
ATOM 619 O O . LEU A 1 88 ? -9.135 -3.745 -6.892 1.00 87.00 88 LEU A O 1
ATOM 623 N N . LEU A 1 89 ? -7.986 -4.633 -5.180 1.00 82.06 89 LEU A N 1
ATOM 624 C CA . LEU A 1 89 ? -8.088 -5.998 -5.675 1.00 82.06 89 LEU A CA 1
ATOM 625 C C . LEU A 1 89 ? -9.462 -6.581 -5.323 1.00 82.06 89 LEU A C 1
ATOM 627 O O . LEU A 1 89 ? -9.891 -6.480 -4.175 1.00 82.06 89 LEU A O 1
ATOM 631 N N . PRO A 1 90 ? -10.151 -7.224 -6.282 1.00 72.56 90 PRO A N 1
ATOM 632 C CA . PRO A 1 90 ? -11.419 -7.875 -5.999 1.00 72.56 90 PRO A CA 1
ATOM 633 C C . PRO A 1 90 ? -11.229 -8.962 -4.936 1.00 72.56 90 PRO A C 1
ATOM 635 O O . PRO A 1 90 ? -10.336 -9.805 -5.051 1.00 72.56 90 PRO A O 1
ATOM 638 N N . SER A 1 91 ? -12.092 -8.960 -3.918 1.00 69.62 91 SER A N 1
ATOM 639 C CA . SER A 1 91 ? -12.157 -10.046 -2.942 1.00 69.62 91 SER A CA 1
ATOM 640 C C . SER A 1 91 ? -12.608 -11.325 -3.651 1.00 69.62 91 SER A C 1
ATOM 642 O O . SER A 1 91 ? -13.751 -11.429 -4.099 1.00 69.62 91 SER A O 1
ATOM 644 N N . VAL A 1 92 ? -11.707 -12.301 -3.787 1.00 62.84 92 VAL A N 1
ATOM 645 C CA . VAL A 1 92 ? -12.054 -13.660 -4.225 1.00 62.84 92 VAL A CA 1
ATOM 646 C C . VAL A 1 92 ? -12.586 -14.410 -3.006 1.00 62.84 92 VAL A C 1
ATOM 648 O O . VAL A 1 92 ? -11.913 -15.253 -2.423 1.00 62.84 92 VAL A O 1
ATOM 651 N N . SER A 1 93 ? -13.796 -14.067 -2.578 1.00 53.19 93 SER A N 1
ATOM 652 C CA . SER A 1 93 ? -14.607 -14.958 -1.753 1.00 53.19 93 SER A CA 1
ATOM 653 C C . SER A 1 93 ? -15.416 -15.844 -2.701 1.00 53.19 93 SER A C 1
ATOM 655 O O . SER A 1 93 ? -16.361 -15.364 -3.331 1.00 53.19 93 SER A O 1
ATOM 657 N N . GLY A 1 94 ? -14.974 -17.093 -2.867 1.00 42.44 94 GLY A N 1
ATOM 658 C CA . GLY A 1 94 ? -15.762 -18.176 -3.467 1.00 42.44 94 GLY A CA 1
ATOM 659 C C . GLY A 1 94 ? -16.638 -18.876 -2.441 1.00 42.44 94 GLY A C 1
ATOM 660 O O . GLY A 1 94 ? -16.324 -18.769 -1.234 1.00 42.44 94 GLY A O 1
#